Protein 5HXL (pdb70)

Foldseek 3Di:
DEEPEAAADDLDPVVVLQVQQQVQLCVLCVPPQEDDPVCVVVSQVSSQVSSVVVSQVSSADPDPVDGRFKDKDKGKDKAFDDDDDDYYYDDADNHHKDKDKDKDDDDPRHRIIMIMMMIIHTD

Organism: Pyricularia oryzae (strain 70-15 / ATCC MYA-4617 / FGSC 8958) (NCBI:txid242507)

Structure (mmCIF, N/CA/C/O backbone):
data_5HXL
#
_entry.id   5HXL
#
_cell.length_a   72.640
_cell.length_b   72.640
_cell.length_c   46.530
_cell.angle_alpha   90.00
_cell.angle_beta   90.00
_cell.angle_gamma   120.00
#
_symmetry.space_group_name_H-M   'P 3 2 1'
#
loop_
_entity.id
_entity.type
_entity.pdbx_description
1 polymer 'dynein light chain Tctex-1'
2 water water
#
loop_
_atom_site.group_PDB
_atom_site.id
_atom_site.type_symbol
_atom_site.label_atom_id
_atom_site.label_alt_id
_atom_site.label_comp_id
_atom_site.label_asym_id
_atom_site.label_entity_id
_atom_site.label_seq_id
_atom_site.pdbx_PDB_ins_code
_atom_site.Cartn_x
_atom_site.Cartn_y
_atom_site.Cartn_z
_atom_site.occupancy
_atom_site.B_iso_or_equiv
_atom_site.auth_seq_id
_atom_site.auth_comp_id
_atom_site.auth_asym_id
_atom_site.auth_atom_id
_atom_site.pdbx_PDB_model_num
ATOM 1 N N . HIS A 1 1 ? 23.015 103.319 51.061 1.00 38.32 -2 HIS A N 1
ATOM 2 C CA . HIS A 1 1 ? 22.280 104.369 50.359 1.00 31.55 -2 HIS A CA 1
ATOM 3 C C . HIS A 1 1 ? 22.781 105.750 50.722 1.00 42.86 -2 HIS A C 1
ATOM 4 O O . HIS A 1 1 ? 23.228 105.990 51.838 1.00 56.44 -2 HIS A O 1
ATOM 11 N N . HIS A 1 2 ? 22.690 106.663 49.770 1.00 43.08 -1 HIS A N 1
ATOM 12 C CA . HIS A 1 2 ? 23.030 108.047 50.031 1.00 52.15 -1 HIS A CA 1
ATOM 13 C C . HIS A 1 2 ? 22.312 108.975 49.068 1.00 37.73 -1 HIS A C 1
ATOM 14 O O . HIS A 1 2 ? 22.118 108.652 47.888 1.00 26.79 -1 HIS A O 1
ATOM 21 N N . SER A 1 3 ? 21.915 110.128 49.587 1.00 39.82 0 SER A N 1
ATOM 22 C CA . SER A 1 3 ? 21.195 111.091 48.792 1.00 32.13 0 SER A CA 1
ATOM 23 C C . SER A 1 3 ? 22.185 111.965 48.033 1.00 34.06 0 SER A C 1
ATOM 24 O O . SER A 1 3 ? 23.237 112.350 48.557 1.00 35.29 0 SER A O 1
ATOM 27 N N . MET A 1 4 ? 21.846 112.264 46.791 1.00 26.08 1 MET A N 1
ATOM 28 C CA . MET A 1 4 ? 22.621 113.190 45.984 1.00 29.32 1 MET A CA 1
ATOM 29 C C . MET A 1 4 ? 22.082 114.610 46.093 1.00 30.30 1 MET A C 1
ATOM 30 O O . MET A 1 4 ? 22.710 115.547 45.613 1.00 35.41 1 MET A O 1
ATOM 35 N N . ALA A 1 5 ? 20.915 114.763 46.716 1.00 35.76 2 ALA A N 1
ATOM 36 C CA . ALA A 1 5 ? 20.191 116.039 46.704 1.00 35.42 2 ALA A CA 1
ATOM 37 C C . ALA A 1 5 ? 20.050 116.670 48.088 1.00 34.00 2 ALA A C 1
ATOM 38 O O . ALA A 1 5 ? 19.813 115.974 49.069 1.00 30.61 2 ALA A O 1
ATOM 40 N N . ALA A 1 6 ? 20.189 117.996 48.151 1.00 37.63 3 ALA A N 1
ATOM 41 C CA . ALA A 1 6 ? 20.050 118.751 49.403 1.00 38.95 3 ALA A CA 1
ATOM 42 C C . ALA A 1 6 ? 18.616 118.699 49.916 1.00 28.75 3 ALA A C 1
ATOM 43 O O . ALA A 1 6 ? 17.680 118.535 49.123 1.00 31.09 3 ALA A O 1
ATOM 45 N N . GLN A 1 7 ? 18.416 118.856 51.226 1.00 28.08 4 GLN A N 1
ATOM 46 C CA . GLN A 1 7 ? 17.064 118.645 51.757 1.00 30.93 4 GLN A CA 1
ATOM 47 C C . GLN A 1 7 ? 16.683 119.339 53.070 1.00 31.50 4 GLN A C 1
ATOM 48 O O . GLN A 1 7 ? 17.535 119.754 53.849 1.00 29.61 4 GLN A O 1
ATOM 54 N N . GLY A 1 8 ? 15.372 119.438 53.295 1.00 22.05 5 GLY A N 1
ATOM 55 C CA . GLY A 1 8 ? 14.812 120.045 54.491 1.00 26.09 5 GLY A CA 1
ATOM 56 C C . GLY A 1 8 ? 14.673 119.095 55.671 1.00 26.32 5 GLY A C 1
ATOM 57 O O . GLY A 1 8 ? 14.847 117.877 55.529 1.00 26.12 5 GLY A O 1
ATOM 58 N N . PRO A 1 9 ? 14.360 119.650 56.852 1.00 24.44 6 PRO A N 1
ATOM 59 C CA . PRO A 1 9 ? 14.156 118.866 58.071 1.00 27.93 6 PRO A CA 1
ATOM 60 C C . PRO A 1 9 ? 12.917 117.986 57.995 1.00 23.08 6 PRO A C 1
ATOM 61 O O . PRO A 1 9 ? 11.920 118.372 57.389 1.00 23.01 6 PRO A O 1
ATOM 65 N N . SER A 1 10 ? 12.988 116.813 58.611 1.00 19.61 7 SER A N 1
ATOM 66 C CA . SER A 1 10 ? 11.837 115.930 58.698 1.00 23.22 7 SER A CA 1
ATOM 67 C C . SER A 1 10 ? 10.736 116.531 59.572 1.00 23.26 7 SER A C 1
ATOM 68 O O . SER A 1 10 ? 11.025 117.068 60.640 1.00 24.18 7 SER A O 1
ATOM 71 N N . PRO A 1 11 ? 9.470 116.434 59.126 1.00 26.68 8 PRO A N 1
ATOM 72 C CA . PRO A 1 11 ? 8.332 116.885 59.943 1.00 29.30 8 PRO A CA 1
ATOM 73 C C . PRO A 1 11 ? 8.149 116.021 61.191 1.00 29.85 8 PRO A C 1
ATOM 74 O O . PRO A 1 11 ? 7.429 116.381 62.120 1.00 28.36 8 PRO A O 1
ATOM 78 N N . ILE A 1 12 ? 8.818 114.877 61.198 1.00 27.11 9 ILE A N 1
ATOM 79 C CA . ILE A 1 12 ? 8.797 113.968 62.322 1.00 21.38 9 ILE A CA 1
ATOM 8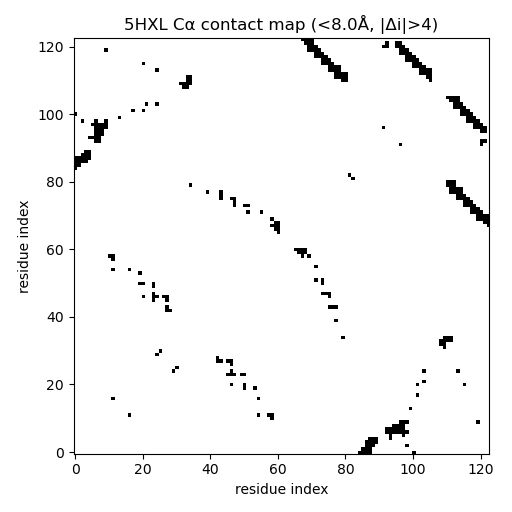0 C C . ILE A 1 12 ? 10.232 113.714 62.757 1.00 19.78 9 ILE A C 1
ATOM 81 O O . ILE A 1 12 ? 11.076 113.423 61.918 1.00 23.30 9 ILE A O 1
ATOM 86 N N . PRO A 1 13 ? 10.516 113.810 64.063 1.00 19.85 10 PRO A N 1
ATOM 87 C CA . PRO A 1 13 ? 11.896 113.598 64.530 1.00 21.32 10 PRO A CA 1
ATOM 88 C C . PRO A 1 13 ? 12.468 112.259 64.053 1.00 21.45 10 PRO A C 1
ATOM 89 O O . PRO A 1 13 ? 11.763 111.253 64.086 1.00 22.96 10 PRO A O 1
ATOM 93 N N . THR A 1 14 ? 13.714 112.244 63.581 1.00 15.58 11 THR A N 1
ATOM 94 C CA . THR A 1 14 ? 14.234 111.025 62.958 1.00 18.23 11 THR A CA 1
ATOM 95 C C . THR A 1 14 ? 14.372 109.869 63.957 1.00 17.99 11 THR A C 1
ATOM 96 O O . THR A 1 14 ? 14.321 108.711 63.564 1.00 20.44 11 THR A O 1
ATOM 100 N N . ASN A 1 15 ? 14.533 110.177 65.242 1.00 18.59 12 ASN A N 1
ATOM 101 C CA . ASN A 1 15 ? 14.522 109.115 66.242 1.00 25.66 12 ASN A CA 1
ATOM 102 C C . ASN A 1 15 ? 13.155 108.425 66.313 1.00 16.66 12 ASN A C 1
ATOM 103 O O . ASN A 1 15 ? 13.094 107.218 66.526 1.00 18.17 12 ASN A O 1
ATOM 108 N N . ARG A 1 16 ? 12.072 109.185 66.138 1.00 15.63 13 ARG A N 1
ATOM 109 C CA . ARG A 1 16 ? 10.720 108.601 66.076 1.00 14.91 13 ARG A CA 1
ATOM 110 C C . ARG A 1 16 ? 10.507 107.783 64.787 1.00 16.00 13 ARG A C 1
ATOM 111 O O . ARG A 1 16 ? 9.931 106.680 64.818 1.00 14.39 13 ARG A O 1
ATOM 119 N N . LEU A 1 17 ? 10.985 108.296 63.658 1.00 12.76 14 LEU A N 1
ATOM 120 C CA . LEU A 1 17 ? 10.931 107.526 62.415 1.00 12.63 14 LEU A CA 1
ATOM 121 C C . LEU A 1 17 ? 11.629 106.161 62.547 1.00 15.62 14 LEU A C 1
ATOM 122 O O . LEU A 1 17 ? 11.107 105.122 62.103 1.00 17.61 14 LEU A O 1
ATOM 127 N N . LYS A 1 18 ? 12.816 106.178 63.141 1.00 13.11 15 LYS A N 1
ATOM 128 C CA . LYS A 1 18 ? 13.576 104.950 63.402 1.00 17.51 15 LYS A CA 1
ATOM 129 C C . LYS A 1 18 ? 12.776 103.951 64.232 1.00 17.32 15 LYS A C 1
ATOM 130 O O . LYS A 1 18 ? 12.766 102.742 63.950 1.00 20.70 15 LYS A O 1
ATOM 136 N N . GLN A 1 19 ? 12.119 104.448 65.272 1.00 16.87 16 GLN A N 1
ATOM 137 C CA . GLN A 1 19 ? 11.307 103.579 66.109 1.00 18.62 16 GLN A CA 1
ATOM 138 C C . GLN A 1 19 ? 10.086 103.039 65.362 1.00 17.22 16 GLN A C 1
ATOM 139 O O . GLN A 1 19 ? 9.704 101.870 65.526 1.00 15.86 16 GLN A O 1
ATOM 145 N N . ILE A 1 20 ? 9.471 103.892 64.549 1.00 16.08 17 ILE A N 1
ATOM 146 C CA . ILE A 1 20 ? 8.299 103.487 63.774 1.00 18.28 17 ILE A CA 1
ATOM 147 C C . ILE A 1 20 ? 8.682 102.361 62.813 1.00 17.77 17 ILE A C 1
ATOM 148 O O . ILE A 1 20 ? 7.988 101.356 62.703 1.00 16.27 17 ILE A O 1
ATOM 153 N N . ALA A 1 21 ? 9.802 102.546 62.129 1.00 14.56 18 ALA A N 1
ATOM 154 C CA . ALA A 1 21 ? 10.257 101.598 61.128 1.00 16.95 18 ALA A CA 1
ATOM 155 C C . ALA A 1 21 ? 10.721 100.293 61.785 1.00 15.77 18 ALA A C 1
ATOM 156 O O . ALA A 1 21 ? 10.440 99.215 61.280 1.00 17.37 18 ALA A O 1
ATOM 158 N N . ALA A 1 22 ? 11.428 100.398 62.906 1.00 14.46 19 ALA A N 1
ATOM 159 C CA . ALA A 1 22 ? 11.961 99.219 63.581 1.00 20.45 19 ALA A CA 1
ATOM 160 C C . ALA A 1 22 ? 10.817 98.380 64.132 1.00 16.36 19 ALA A C 1
ATOM 161 O O . ALA A 1 22 ? 10.838 97.157 64.036 1.00 19.25 19 ALA A O 1
ATOM 163 N N . ASP A 1 23 ? 9.821 99.049 64.703 1.00 16.41 20 ASP A N 1
ATOM 164 C CA . ASP A 1 23 ? 8.645 98.367 65.245 1.00 19.72 20 ASP A CA 1
ATOM 165 C C . ASP A 1 23 ? 7.825 97.733 64.127 1.00 16.80 20 ASP A C 1
ATOM 166 O O . ASP A 1 23 ? 7.340 96.616 64.267 1.00 18.12 20 ASP A O 1
ATOM 171 N N . ALA A 1 24 ? 7.665 98.447 63.017 1.00 17.07 21 ALA A N 1
ATOM 172 C CA . ALA A 1 24 ? 6.940 97.903 61.860 1.00 18.73 21 ALA A CA 1
ATOM 173 C C . ALA A 1 24 ? 7.610 96.637 61.321 1.00 14.58 21 ALA A C 1
ATOM 174 O O . ALA A 1 24 ? 6.944 95.625 61.085 1.00 17.69 21 ALA A O 1
ATOM 176 N N . CYS A 1 25 ? 8.924 96.690 61.141 1.00 14.10 22 CYS A N 1
ATOM 177 C CA . CYS A 1 25 ? 9.685 95.533 60.655 1.00 17.17 22 CYS A CA 1
ATOM 178 C C . CYS A 1 25 ? 9.635 94.360 61.630 1.00 25.56 22 CYS A C 1
ATOM 179 O O . CYS A 1 25 ? 9.461 93.200 61.226 1.00 22.55 22 CYS A O 1
ATOM 182 N N . ASN A 1 26 ? 9.778 94.666 62.914 1.00 17.99 23 ASN A N 1
ATOM 183 C CA . ASN A 1 26 ? 9.691 93.651 63.962 1.00 23.51 23 ASN A CA 1
ATOM 184 C C . ASN A 1 26 ? 8.332 92.948 64.004 1.00 25.23 23 ASN A C 1
ATOM 185 O O . ASN A 1 26 ? 8.261 91.723 64.120 1.00 25.88 23 ASN A O 1
ATOM 190 N N . ASP A 1 27 ? 7.261 93.730 63.919 1.00 22.07 24 ASP A N 1
ATOM 191 C CA . ASP A 1 27 ? 5.897 93.194 63.887 1.00 26.69 24 ASP A CA 1
ATOM 192 C C . ASP A 1 27 ? 5.653 92.299 62.679 1.00 27.66 24 ASP A C 1
ATOM 193 O O . ASP A 1 27 ? 4.974 91.283 62.774 1.00 26.14 24 ASP A O 1
ATOM 198 N N . ALA A 1 28 ? 6.204 92.686 61.537 1.00 23.99 25 ALA A N 1
ATOM 199 C CA . ALA A 1 28 ? 6.001 91.930 60.304 1.00 26.02 25 ALA A CA 1
ATOM 200 C C . ALA A 1 28 ? 6.872 90.665 60.221 1.00 22.47 25 ALA A C 1
ATOM 201 O O . ALA A 1 28 ? 6.360 89.578 59.963 1.00 26.01 25 ALA A O 1
ATOM 203 N N . ILE A 1 29 ? 8.181 90.809 60.424 1.00 20.79 26 ILE A N 1
ATOM 204 C CA . ILE A 1 29 ? 9.128 89.704 60.205 1.00 26.91 26 ILE A CA 1
ATOM 205 C C . ILE A 1 29 ? 9.974 89.294 61.420 1.00 34.65 26 ILE A C 1
ATOM 206 O O . ILE A 1 29 ? 10.894 88.479 61.294 1.00 32.03 26 ILE A O 1
ATOM 211 N N . GLY A 1 30 ? 9.664 89.840 62.590 1.00 33.77 27 GLY A N 1
ATOM 212 C CA . GLY A 1 30 ? 10.411 89.520 63.794 1.00 39.20 27 GLY A CA 1
ATOM 213 C C . GLY A 1 30 ? 10.383 88.051 64.181 1.00 43.77 27 GLY A C 1
ATOM 214 O O . GLY A 1 30 ? 11.356 87.524 64.722 1.00 47.06 27 GLY A O 1
ATOM 215 N N . SER A 1 31 ? 9.270 87.382 63.909 1.00 41.17 28 SER A N 1
ATOM 216 C CA . SER A 1 31 ? 9.134 85.981 64.279 1.00 50.68 28 SER A CA 1
ATOM 217 C C . SER A 1 31 ? 9.502 85.039 63.129 1.00 48.60 28 SER A C 1
ATOM 218 O O . SER A 1 31 ? 9.459 83.826 63.285 1.00 50.90 28 SER A O 1
ATOM 221 N N . ALA A 1 32 ? 9.870 85.603 61.983 1.00 43.29 29 ALA A N 1
ATOM 222 C CA . ALA A 1 32 ? 10.236 84.806 60.817 1.00 39.82 29 ALA A CA 1
ATOM 223 C C . ALA A 1 32 ? 11.65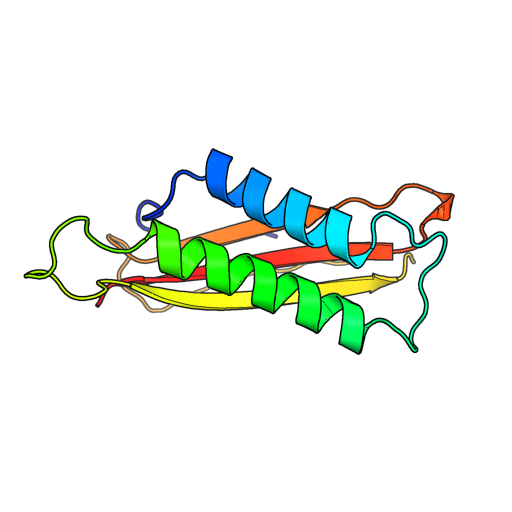8 84.283 60.959 1.00 40.23 29 ALA A C 1
ATOM 224 O O . ALA A 1 32 ? 12.577 85.041 61.250 1.00 40.88 29 ALA A O 1
ATOM 226 N N . GLU A 1 33 ? 11.846 82.991 60.746 1.00 44.82 30 GLU A N 1
ATOM 227 C CA . GLU A 1 33 ? 13.165 82.407 60.921 1.00 44.00 30 GLU A CA 1
ATOM 228 C C . GLU A 1 33 ? 13.940 82.395 59.605 1.00 44.12 30 GLU A C 1
ATOM 229 O O . GLU A 1 33 ? 15.167 82.291 59.598 1.00 48.69 30 GLU A O 1
ATOM 235 N N . PHE A 1 34 ? 13.225 82.500 58.489 1.00 31.23 31 PHE A N 1
ATOM 236 C CA A PHE A 1 34 ? 13.842 82.426 57.167 0.54 30.02 31 PHE A CA 1
ATOM 237 C CA B PHE A 1 34 ? 13.878 82.484 57.189 0.46 29.96 31 PHE A CA 1
ATOM 238 C C . PHE A 1 34 ? 13.154 83.360 56.178 1.00 26.87 31 PHE A C 1
ATOM 239 O O . PHE A 1 34 ? 12.012 83.745 56.380 1.00 25.97 31 PHE A O 1
ATOM 254 N N . TYR A 1 35 ? 13.848 83.665 55.088 1.00 25.71 32 TYR A N 1
ATOM 255 C CA . TYR A 1 35 ? 13.269 84.352 53.947 1.00 27.43 32 TYR A CA 1
ATOM 256 C C . TYR A 1 35 ? 12.282 83.440 53.223 1.00 28.24 32 TYR A C 1
ATOM 257 O O . TYR A 1 35 ? 12.617 82.312 52.863 1.00 29.05 32 TYR A O 1
ATOM 266 N N . ASP A 1 36 ? 11.068 83.912 52.993 1.00 22.94 33 ASP A N 1
ATOM 267 C CA . ASP A 1 36 ? 10.106 83.085 52.256 1.00 24.32 33 ASP A CA 1
ATOM 268 C C . ASP A 1 36 ? 9.483 83.939 51.167 1.00 26.84 33 ASP A C 1
ATOM 269 O O . ASP A 1 36 ? 8.758 84.906 51.444 1.00 21.16 33 ASP A O 1
ATOM 274 N N . HIS A 1 37 ? 9.765 83.591 49.921 1.00 18.33 34 HIS A N 1
ATOM 275 C CA . HIS A 1 37 ? 9.271 84.414 48.829 1.00 28.88 34 HIS A CA 1
ATOM 276 C C . HIS A 1 37 ? 7.735 84.464 48.819 1.00 29.68 34 HIS A C 1
ATOM 277 O O . HIS A 1 37 ? 7.157 85.436 48.351 1.00 30.45 34 HIS A O 1
ATOM 284 N N . ALA A 1 38 ? 7.085 83.437 49.367 1.00 24.83 35 ALA A N 1
ATOM 285 C CA . ALA A 1 38 ? 5.621 83.378 49.401 1.00 25.88 35 ALA A CA 1
ATOM 286 C C . ALA A 1 38 ? 4.994 84.316 50.436 1.00 22.22 35 ALA A C 1
ATOM 287 O O . ALA A 1 38 ? 3.779 84.492 50.461 1.00 28.95 35 ALA A O 1
ATOM 289 N N . LYS A 1 39 ? 5.809 84.898 51.302 1.00 19.95 36 LYS A N 1
ATOM 290 C CA . LYS A 1 39 ? 5.287 85.774 52.343 1.00 21.13 36 LYS A CA 1
ATOM 291 C C . LYS A 1 39 ? 5.757 87.226 52.183 1.00 20.31 36 LYS A C 1
ATOM 292 O O . LYS A 1 39 ? 5.293 88.115 52.910 1.00 17.81 36 LYS A O 1
ATOM 298 N N . THR A 1 40 ? 6.667 87.473 51.245 1.00 17.09 37 THR A N 1
ATOM 299 C CA . THR A 1 40 ? 7.257 88.819 51.123 1.00 16.10 37 THR A CA 1
ATOM 300 C C . THR A 1 40 ? 6.211 89.887 50.825 1.00 20.47 37 THR A C 1
ATOM 301 O O . THR A 1 40 ? 6.325 91.020 51.293 1.00 15.93 37 THR A O 1
ATOM 305 N N . GLU A 1 41 ? 5.196 89.535 50.042 1.00 22.52 38 GLU A N 1
ATOM 306 C CA . GLU A 1 41 ? 4.156 90.502 49.709 1.00 23.17 38 GLU A CA 1
ATOM 307 C C . GLU A 1 41 ? 3.403 90.926 50.970 1.00 21.00 38 GLU A C 1
ATOM 308 O O . GLU A 1 41 ? 3.313 92.117 51.261 1.00 16.26 38 GLU A O 1
ATOM 314 N N . GLN A 1 42 ? 2.883 89.944 51.711 1.00 16.61 39 GLN A N 1
ATOM 315 C CA . GLN A 1 42 ? 2.242 90.182 53.004 1.00 21.44 39 GLN A CA 1
ATOM 316 C C . GLN A 1 42 ? 3.102 90.967 53.985 1.00 17.00 39 GLN A C 1
ATOM 317 O O . GLN A 1 42 ? 2.606 91.864 54.677 1.00 16.95 39 GLN A O 1
ATOM 323 N N . TRP A 1 43 ? 4.381 90.595 54.083 1.00 14.48 40 TRP A N 1
ATOM 324 C CA . TRP A 1 43 ? 5.326 91.317 54.938 1.00 13.31 40 TRP A CA 1
ATOM 325 C C . TRP A 1 43 ? 5.493 92.795 54.553 1.00 14.25 40 TRP A C 1
ATOM 326 O O . TRP A 1 43 ? 5.346 93.675 55.392 1.00 15.74 40 TRP A O 1
ATOM 337 N N . ASN A 1 44 ? 5.815 93.059 53.286 1.00 13.03 41 ASN A N 1
ATOM 338 C CA . ASN A 1 44 ? 5.969 94.417 52.802 1.00 13.15 41 ASN A CA 1
ATOM 339 C C . ASN A 1 44 ? 4.705 95.260 53.003 1.00 16.33 41 ASN A C 1
ATOM 340 O O . ASN A 1 44 ? 4.792 96.429 53.406 1.00 11.85 41 ASN A O 1
ATOM 345 N N . HIS A 1 45 ? 3.545 94.667 52.716 1.00 12.38 42 HIS A N 1
ATOM 346 C CA . HIS A 1 45 ? 2.263 95.359 52.891 1.00 16.79 42 HIS A CA 1
ATOM 347 C C . HIS A 1 45 ? 2.045 95.782 54.329 1.00 20.30 42 HIS A C 1
ATOM 348 O O . HIS A 1 45 ? 1.601 96.902 54.595 1.00 17.48 42 HIS A O 1
ATOM 355 N N . GLN A 1 46 ? 2.325 94.868 55.253 1.00 12.81 43 GLN A N 1
ATOM 356 C CA . GLN A 1 46 ? 2.190 95.176 56.670 1.00 16.46 43 GLN A CA 1
ATOM 357 C C . GLN A 1 46 ? 3.153 96.278 57.103 1.00 15.99 43 GLN A C 1
ATOM 358 O O . GLN A 1 46 ? 2.763 97.200 57.816 1.00 15.70 43 GLN A O 1
ATOM 364 N N . ILE A 1 47 ? 4.409 96.191 56.678 1.00 13.12 44 ILE A N 1
ATOM 365 C CA . ILE A 1 47 ? 5.400 97.211 57.033 1.00 12.67 44 ILE A CA 1
ATOM 366 C C . ILE A 1 47 ? 4.984 98.606 56.554 1.00 14.99 44 ILE A C 1
ATOM 367 O O . ILE A 1 47 ? 4.992 99.578 57.312 1.00 14.09 44 ILE A O 1
ATOM 372 N N . ILE A 1 48 ? 4.612 98.696 55.285 1.00 12.23 45 ILE A N 1
ATOM 373 C CA . ILE A 1 48 ? 4.245 99.969 54.686 1.00 11.15 45 ILE A CA 1
ATOM 374 C C . ILE A 1 48 ? 2.991 100.564 55.310 1.00 11.93 45 ILE A C 1
ATOM 375 O O . ILE A 1 48 ? 2.928 101.773 55.601 1.00 12.22 45 ILE A O 1
ATOM 380 N N . ASN A 1 49 ? 1.982 99.731 55.517 1.00 12.24 46 ASN A N 1
ATOM 381 C CA . ASN A 1 49 ? 0.759 100.254 56.111 1.00 14.53 46 ASN A CA 1
ATOM 382 C C . ASN A 1 49 ? 0.987 100.734 57.524 1.00 11.85 46 ASN A C 1
ATOM 383 O O . ASN A 1 49 ? 0.413 101.737 57.935 1.00 12.21 46 ASN A O 1
ATOM 388 N N . THR A 1 50 ? 1.807 99.993 58.266 1.00 11.30 47 THR A N 1
ATOM 389 C CA . THR A 1 50 ? 2.153 100.374 59.631 1.00 16.34 47 THR A CA 1
ATOM 390 C C . THR A 1 50 ? 2.875 101.720 59.674 1.00 17.18 47 THR A C 1
ATOM 391 O O . THR A 1 50 ? 2.497 102.608 60.432 1.00 16.90 47 THR A O 1
ATOM 395 N N . ILE A 1 51 ? 3.915 101.859 58.862 1.00 10.87 48 ILE A N 1
ATOM 396 C CA . ILE A 1 51 ? 4.695 103.096 58.822 1.00 11.75 48 ILE A CA 1
ATOM 397 C C . ILE A 1 51 ? 3.832 104.264 58.351 1.00 16.23 48 ILE A C 1
ATOM 398 O O . ILE A 1 51 ? 3.812 105.312 58.990 1.00 13.62 48 ILE A O 1
ATOM 403 N N . LEU A 1 52 ? 3.108 104.077 57.248 1.00 13.45 49 LEU A N 1
ATOM 404 C CA . LEU A 1 52 ? 2.270 105.141 56.684 1.00 15.79 49 LEU A CA 1
ATOM 405 C C . LEU A 1 52 ? 1.229 105.643 57.689 1.00 17.05 49 LEU A C 1
ATOM 406 O O . LEU A 1 52 ? 1.038 106.847 57.850 1.00 17.32 49 LEU A O 1
ATOM 411 N N . LYS A 1 53 ? 0.567 104.719 58.375 1.00 18.66 50 LYS A N 1
ATOM 412 C CA . LYS A 1 53 ? -0.438 105.100 59.357 1.00 23.33 50 LYS A CA 1
ATOM 413 C C . LYS A 1 53 ? 0.175 105.950 60.464 1.00 19.59 50 LYS A C 1
ATOM 414 O O . LYS A 1 53 ? -0.417 106.936 60.899 1.00 17.77 50 LYS A O 1
ATOM 420 N N . ALA A 1 54 ? 1.374 105.571 60.893 1.00 16.47 51 ALA A N 1
ATOM 421 C CA . ALA A 1 54 ? 2.086 106.278 61.946 1.00 18.96 51 ALA A CA 1
ATOM 422 C C . ALA A 1 54 ? 2.569 107.651 61.487 1.00 19.02 51 ALA A C 1
ATOM 423 O O . ALA A 1 54 ? 2.450 108.622 62.227 1.00 20.69 51 ALA A O 1
ATOM 425 N N . VAL A 1 55 ? 3.121 107.753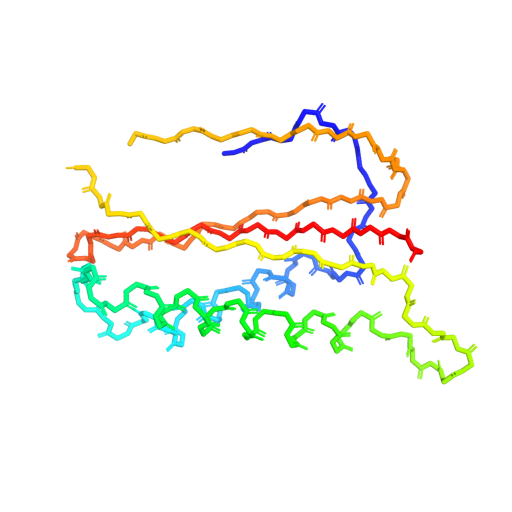 60.279 1.00 14.39 52 VAL A N 1
ATOM 426 C CA . VAL A 1 55 ? 3.672 109.041 59.884 1.00 16.16 52 VAL A CA 1
ATOM 427 C C . VAL A 1 55 ? 2.540 110.000 59.509 1.00 17.27 52 VAL A C 1
ATOM 428 O O . VAL A 1 55 ? 2.651 111.208 59.732 1.00 18.94 52 VAL A O 1
ATOM 432 N N . ILE A 1 56 ? 1.447 109.481 58.964 1.00 18.52 53 ILE A N 1
ATOM 433 C CA . ILE A 1 56 ? 0.301 110.355 58.679 1.00 18.96 53 ILE A CA 1
ATOM 434 C C . ILE A 1 56 ? -0.187 110.990 59.975 1.00 22.28 53 ILE A C 1
ATOM 435 O O . ILE A 1 56 ? -0.375 112.225 60.070 1.00 20.71 53 ILE A O 1
ATOM 440 N N . ALA A 1 57 ? -0.361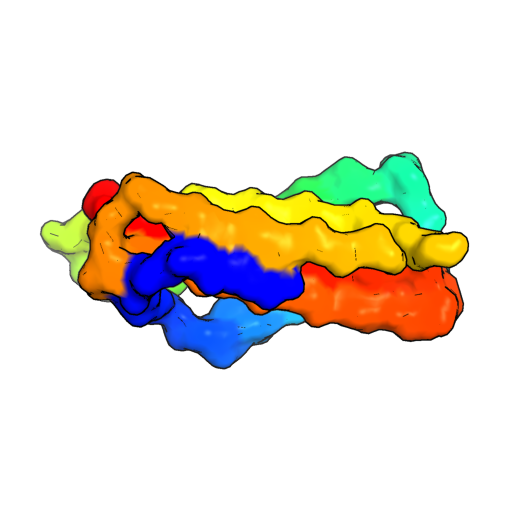 110.138 60.983 1.00 19.20 54 ALA A N 1
ATOM 441 C CA . ALA A 1 57 ? -0.905 110.561 62.274 1.00 25.45 54 ALA A CA 1
ATOM 442 C C . ALA A 1 57 ? -0.037 111.619 62.931 1.00 25.15 54 ALA A C 1
ATOM 443 O O . ALA A 1 57 ? -0.525 112.653 63.393 1.00 27.16 54 ALA A O 1
ATOM 445 N N . GLU A 1 58 ? 1.263 111.365 62.958 1.00 21.44 55 GLU A N 1
ATOM 446 C CA . GLU A 1 58 ? 2.154 112.198 63.738 1.00 30.09 55 GLU A CA 1
ATOM 447 C 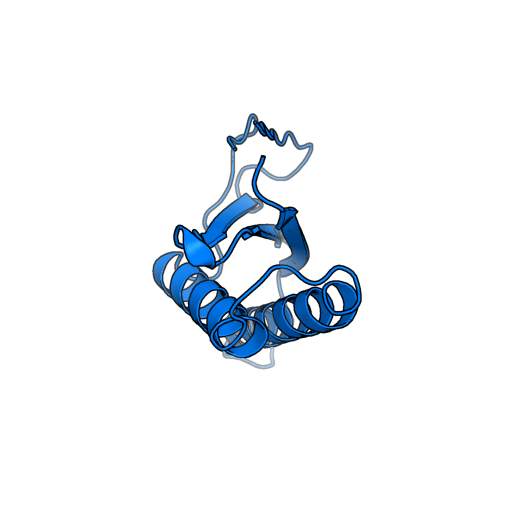C . GLU A 1 58 ? 2.669 113.417 62.970 1.00 31.17 55 GLU A C 1
ATOM 448 O O . GLU A 1 58 ? 3.304 114.293 63.547 1.00 28.60 55 GLU A O 1
ATOM 454 N N . SER A 1 59 ? 2.356 113.501 61.685 1.00 26.48 56 SER A N 1
ATOM 455 C CA . SER A 1 59 ? 2.686 114.704 60.939 1.00 24.63 56 SER A CA 1
ATOM 456 C C . SER A 1 59 ? 1.520 115.690 60.920 1.00 24.76 56 SER A C 1
ATOM 457 O O . SER A 1 59 ? 1.614 116.747 60.318 1.00 30.54 56 SER A O 1
ATOM 460 N N . GLN A 1 60 ? 0.401 115.336 61.535 1.00 28.65 57 GLN A N 1
ATOM 461 C CA . GLN A 1 60 ? -0.759 116.222 61.456 1.00 33.75 57 GLN A CA 1
ATOM 462 C C . GLN A 1 60 ? -0.619 117.405 62.389 1.00 36.26 57 GLN A C 1
ATOM 463 O O . GLN A 1 60 ? -0.262 117.231 63.553 1.00 31.66 57 GLN A O 1
ATOM 469 N N . PRO A 1 61 ? -0.912 118.618 61.879 1.00 32.91 58 PRO A N 1
ATOM 470 C CA . PRO A 1 61 ? -0.922 119.806 62.736 1.00 38.76 58 PRO A CA 1
ATOM 471 C C . PRO A 1 61 ? -1.857 119.575 63.913 1.00 37.45 58 PRO A C 1
ATOM 472 O O . PRO A 1 61 ? -2.858 118.875 63.760 1.00 42.84 58 PRO A O 1
ATOM 476 N N . SER A 1 62 ? -1.523 120.113 65.076 1.00 37.63 59 SER A N 1
ATOM 477 C CA . SER A 1 62 ? -2.365 119.934 66.254 1.00 53.67 59 SER A CA 1
ATOM 478 C C . SER A 1 62 ? -3.758 120.559 66.081 1.00 58.22 59 SER A C 1
ATOM 479 O O . SER A 1 62 ? -4.735 120.078 66.654 1.00 61.64 59 SER A O 1
ATOM 482 N N . ASP A 1 63 ? -3.848 121.620 65.283 1.00 54.70 60 ASP A N 1
ATOM 483 C CA . ASP A 1 63 ? -5.104 122.354 65.125 1.00 58.66 60 ASP A CA 1
ATOM 484 C C . ASP A 1 63 ? -5.856 122.011 63.835 1.00 49.21 60 ASP A C 1
ATOM 485 O O . ASP A 1 63 ? -5.259 121.873 62.768 1.00 42.68 60 ASP A O 1
ATOM 490 N N . SER A 1 64 ? -7.179 121.908 63.939 1.00 50.24 61 SER A N 1
ATOM 491 C CA . SER A 1 64 ? -8.023 121.553 62.799 1.00 48.58 61 SER A CA 1
ATOM 492 C C . SER A 1 64 ? -8.027 122.621 61.705 1.00 43.63 61 SER A C 1
ATOM 493 O O . SER A 1 64 ? -8.374 122.344 60.554 1.00 42.69 61 SER A O 1
ATOM 496 N N . THR A 1 65 ? -7.634 123.840 62.055 1.00 32.49 62 THR A N 1
ATOM 497 C CA . THR A 1 65 ? -7.625 124.921 61.076 1.00 30.27 62 THR A CA 1
ATOM 498 C C . THR A 1 65 ? -6.452 124.816 60.100 1.00 26.23 62 THR A C 1
ATOM 499 O O . THR A 1 65 ? -6.361 125.601 59.157 1.00 28.10 62 THR A O 1
ATOM 503 N N . THR A 1 66 ? -5.542 123.874 60.339 1.00 25.48 63 THR A N 1
ATOM 504 C CA . THR A 1 66 ? -4.422 123.651 59.423 1.00 22.96 63 THR A CA 1
ATOM 505 C C . THR A 1 66 ? -4.413 122.219 58.892 1.00 26.69 63 THR A C 1
ATOM 506 O O . THR A 1 66 ? -4.219 121.276 59.652 1.00 23.96 63 THR A O 1
ATOM 510 N N . PRO A 1 67 ? -4.616 122.063 57.577 1.00 24.35 64 PRO A N 1
ATOM 511 C CA . PRO A 1 67 ? -4.703 120.762 56.907 1.00 20.15 64 PRO A CA 1
ATOM 512 C C . PRO A 1 67 ? -3.315 120.123 56.808 1.00 19.44 64 PRO A C 1
ATOM 513 O O . PRO A 1 67 ? -2.343 120.824 57.034 1.00 18.89 64 PRO A O 1
ATOM 517 N N . PRO A 1 68 ? -3.233 118.816 56.517 1.00 19.83 65 PRO A N 1
ATOM 518 C CA . PRO A 1 68 ? -1.942 118.141 56.321 1.00 22.50 65 PRO A CA 1
ATOM 519 C C . PRO A 1 68 ? -1.024 118.962 55.420 1.00 18.34 65 PRO A C 1
ATOM 520 O O . PRO A 1 68 ? -1.478 119.430 54.388 1.00 17.26 65 PRO A O 1
ATOM 524 N N . GLN A 1 69 ? 0.231 119.150 55.815 1.00 17.30 66 GLN A N 1
ATOM 525 C CA . GLN A 1 69 ? 1.147 119.998 55.069 1.00 16.20 66 GLN A CA 1
ATOM 526 C C . GLN A 1 69 ? 2.183 119.225 54.250 1.00 17.18 66 GLN A C 1
ATOM 527 O O . GLN A 1 69 ? 2.960 119.837 53.516 1.00 20.52 66 GLN A O 1
ATOM 533 N N . PHE A 1 70 ? 2.213 117.904 54.409 1.00 11.86 67 PHE A N 1
ATOM 534 C CA . PHE A 1 70 ? 3.206 117.054 53.741 1.00 12.52 67 PHE A CA 1
ATOM 535 C C . PHE A 1 70 ? 2.566 115.867 53.045 1.00 13.33 67 PHE A C 1
ATOM 536 O O . PHE A 1 70 ? 1.654 115.245 53.581 1.00 20.86 67 PHE A O 1
ATOM 544 N N . LYS A 1 71 ? 3.038 115.571 51.838 1.00 14.35 68 LYS A N 1
ATOM 545 C CA . LYS A 1 71 ? 2.756 114.295 51.195 1.00 10.40 68 LYS A CA 1
ATOM 546 C C . LYS A 1 71 ? 3.855 113.317 51.605 1.00 15.27 68 LYS A C 1
ATOM 547 O O . LYS A 1 71 ? 4.986 113.734 51.891 1.00 12.85 68 LYS A O 1
ATOM 553 N N . PHE A 1 72 ? 3.528 112.028 51.632 1.00 11.29 69 PHE A N 1
ATOM 554 C CA . PHE A 1 72 ? 4.518 110.997 51.932 1.00 14.28 69 PHE A CA 1
ATOM 555 C C . PHE A 1 72 ? 4.481 109.884 50.934 1.00 15.93 69 PHE A C 1
ATOM 556 O O . PHE A 1 72 ? 3.413 109.504 50.459 1.00 15.05 69 PHE A O 1
ATOM 564 N N . ALA A 1 73 ? 5.653 109.344 50.645 1.00 10.94 70 ALA A N 1
ATOM 565 C CA . ALA A 1 73 ? 5.762 108.080 49.959 1.00 15.56 70 ALA A CA 1
ATOM 566 C C . ALA A 1 73 ? 6.656 107.170 50.800 1.00 17.86 70 ALA A C 1
ATOM 567 O O . ALA A 1 73 ? 7.673 107.602 51.323 1.00 16.42 70 ALA A O 1
ATOM 569 N N . VAL A 1 74 ? 6.254 105.913 50.926 1.00 12.03 71 VAL 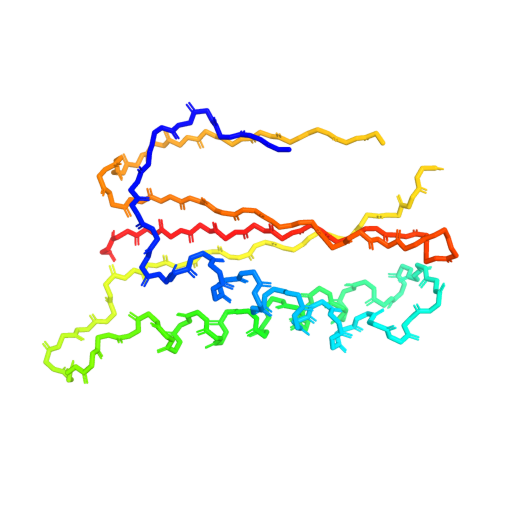A N 1
ATOM 570 C CA . VAL A 1 74 ? 6.997 104.943 51.705 1.00 16.00 71 VAL A CA 1
ATOM 571 C C . VAL A 1 74 ? 7.271 103.712 50.863 1.00 17.78 71 VAL A C 1
ATOM 572 O O . VAL A 1 74 ? 6.333 103.094 50.359 1.00 17.99 71 VAL A O 1
ATOM 576 N N . ASN A 1 75 ? 8.545 103.360 50.719 1.00 17.88 72 ASN A N 1
ATOM 577 C CA . ASN A 1 75 ? 8.937 102.154 50.010 1.00 16.52 72 ASN A CA 1
ATOM 578 C C . ASN A 1 75 ? 9.582 101.161 50.967 1.00 20.99 72 ASN A C 1
ATOM 579 O O . ASN A 1 75 ? 10.341 101.542 51.849 1.00 24.08 72 ASN A O 1
ATOM 584 N N . SER A 1 76 ? 9.251 99.884 50.806 1.00 18.68 73 SER A N 1
ATOM 585 C CA . SER A 1 76 ? 9.841 98.847 51.623 1.00 18.64 73 SER A CA 1
ATOM 586 C C . SER A 1 76 ? 10.366 97.779 50.696 1.00 21.04 73 SER A C 1
ATOM 587 O O . SER A 1 76 ? 9.661 97.357 49.775 1.00 17.25 73 SER A O 1
ATOM 590 N N . THR A 1 77 ? 11.604 97.354 50.927 1.00 19.09 74 THR A N 1
ATOM 591 C CA . THR A 1 77 ? 12.188 96.288 50.123 1.00 22.03 74 THR A CA 1
ATOM 592 C C . THR A 1 77 ? 12.742 95.190 51.006 1.00 18.84 74 THR A C 1
ATOM 593 O O . THR A 1 77 ? 13.480 95.469 51.948 1.00 18.11 74 THR A O 1
ATOM 597 N N . ILE A 1 78 ? 12.371 93.949 50.705 1.00 17.39 75 ILE A N 1
ATOM 598 C CA . ILE A 1 78 ? 12.908 92.786 51.401 1.00 18.53 75 ILE A CA 1
ATOM 599 C C . ILE A 1 78 ? 13.908 92.093 50.493 1.00 25.95 75 ILE A C 1
ATOM 600 O O . ILE A 1 78 ? 13.590 91.746 49.353 1.00 22.85 75 ILE A O 1
ATOM 605 N N . VAL A 1 79 ? 15.128 91.922 50.997 1.00 20.02 76 VAL A N 1
ATOM 606 C CA . VAL A 1 79 ? 16.227 91.433 50.182 1.00 23.79 76 VAL A CA 1
ATOM 607 C C . VAL A 1 79 ? 16.813 90.193 50.786 1.00 23.74 76 VAL A C 1
ATOM 608 O O . VAL A 1 79 ? 17.307 90.226 51.907 1.00 28.52 76 VAL A O 1
ATOM 612 N N . GLN A 1 80 ? 16.749 89.099 50.035 1.00 22.30 77 GLN A N 1
ATOM 613 C CA . GLN A 1 80 ? 17.337 87.833 50.442 1.00 23.02 77 GLN A CA 1
ATOM 614 C C . GLN A 1 80 ? 18.860 87.940 50.455 1.00 25.27 77 GLN A C 1
ATOM 615 O O . GLN A 1 80 ? 19.442 88.531 49.543 1.00 24.20 77 GLN A O 1
ATOM 621 N N . HIS A 1 81 ? 19.497 87.384 51.483 1.00 45.09 78 HIS A N 1
ATOM 622 C CA . HIS A 1 81 ? 20.952 87.451 51.606 1.00 47.00 78 HIS A CA 1
ATOM 623 C C . HIS A 1 81 ? 21.665 86.746 50.459 1.00 57.17 78 HIS A C 1
ATOM 624 O O . HIS A 1 81 ? 21.240 85.680 50.005 1.00 58.71 78 HIS A O 1
ATOM 631 N N . LEU A 1 82 ? 22.763 87.356 50.018 1.00 58.16 79 LEU A N 1
ATOM 632 C CA . LEU A 1 82 ? 23.570 86.853 48.916 1.00 62.74 79 LEU A CA 1
ATOM 633 C C . LEU A 1 82 ? 24.208 85.515 49.266 1.00 64.62 79 LEU A C 1
ATOM 634 O O . LEU A 1 82 ? 23.914 84.495 48.645 1.00 71.15 79 LEU A O 1
ATOM 639 N N . GLY A 1 116 ? 25.283 92.360 48.289 1.00 39.82 113 GLY A N 1
ATOM 640 C CA . GLY A 1 116 ? 25.741 93.244 47.232 1.00 37.64 113 GLY A CA 1
ATOM 641 C C . GLY A 1 116 ? 24.615 94.136 46.732 1.00 34.13 113 GLY A C 1
ATOM 642 O O . GLY A 1 116 ? 23.851 93.775 45.837 1.00 35.93 113 GLY A O 1
ATOM 643 N N . MET A 1 117 ? 24.498 95.312 47.321 1.00 34.04 114 MET A N 1
ATOM 644 C CA . MET A 1 117 ? 23.413 96.204 46.958 1.00 37.01 114 MET A CA 1
ATOM 645 C C . MET A 1 117 ? 23.768 97.652 47.234 1.00 38.44 114 MET A C 1
ATOM 646 O O . MET A 1 117 ? 24.159 97.998 48.349 1.00 42.03 114 MET A O 1
ATOM 651 N N . HIS A 1 118 ? 23.627 98.496 46.221 1.00 24.79 115 HIS A N 1
ATOM 652 C CA . HIS A 1 118 ? 23.905 99.906 46.396 1.00 22.17 115 HIS A CA 1
ATOM 653 C C . HIS A 1 118 ? 22.790 100.745 45.822 1.00 20.66 115 HIS A C 1
ATOM 654 O O . HIS A 1 118 ? 22.331 100.518 44.704 1.00 20.73 115 HIS A O 1
ATOM 661 N N . SER A 1 119 ? 22.351 101.723 46.596 1.00 19.59 116 SER A N 1
ATOM 662 C CA . SER A 1 119 ? 21.221 102.517 46.175 1.00 22.22 116 SER A CA 1
ATOM 663 C C . SER A 1 119 ? 21.587 103.996 46.240 1.00 20.80 116 SER A C 1
ATOM 664 O O . SER A 1 119 ? 22.442 104.401 47.035 1.00 21.17 116 SER A O 1
ATOM 667 N N . ALA A 1 120 ? 20.957 104.796 45.388 1.00 18.74 117 ALA A N 1
ATOM 668 C CA . ALA A 1 120 ? 21.150 106.237 45.430 1.00 20.41 117 ALA A CA 1
ATOM 669 C C . ALA A 1 120 ? 19.859 106.958 45.074 1.00 13.75 117 ALA A C 1
ATOM 670 O O . ALA A 1 120 ? 19.026 106.421 44.362 1.00 14.30 117 ALA A O 1
ATOM 672 N N . THR A 1 121 ? 19.718 108.193 45.547 1.00 13.07 118 THR A N 1
ATOM 673 C CA . THR A 1 121 ? 18.520 108.974 45.276 1.00 12.98 118 THR A CA 1
ATOM 674 C C . THR A 1 121 ? 18.887 110.410 44.916 1.00 15.27 118 THR A C 1
ATOM 675 O O . THR A 1 121 ? 19.735 111.030 45.568 1.00 15.56 118 THR A O 1
ATOM 679 N N . GLY A 1 122 ? 18.251 110.922 43.874 1.00 14.20 119 GLY A N 1
ATOM 680 C CA . GLY A 1 122 ? 18.389 112.307 43.477 1.00 14.33 119 GLY A CA 1
ATOM 681 C C . GLY A 1 122 ? 17.000 112.910 43.396 1.00 17.44 119 GLY A C 1
ATOM 682 O O . GLY A 1 122 ? 16.012 112.193 43.397 1.00 16.06 119 GLY A O 1
ATOM 683 N N . ALA A 1 123 ? 16.903 114.234 43.344 1.00 10.18 120 ALA A N 1
ATOM 684 C CA . ALA A 1 123 ? 15.577 114.839 43.331 1.00 13.17 120 ALA A CA 1
ATOM 685 C C . ALA A 1 123 ? 15.542 116.217 42.691 1.00 20.09 120 ALA A C 1
ATOM 686 O O . ALA A 1 123 ? 16.544 116.914 42.615 1.00 14.44 120 ALA A O 1
ATOM 688 N N . PHE A 1 124 ? 14.342 116.596 42.277 1.00 12.31 121 PHE A N 1
ATOM 689 C CA . PHE A 1 124 ? 14.036 117.918 41.778 1.00 17.03 121 PHE A CA 1
ATOM 690 C C . PHE A 1 124 ? 12.901 118.366 42.669 1.00 15.82 121 PHE A C 1
ATOM 691 O O . PHE A 1 124 ? 11.740 118.050 42.403 1.00 16.17 121 PHE A O 1
ATOM 699 N N . TRP A 1 125 ? 13.236 119.007 43.786 1.00 16.53 122 TRP A N 1
ATOM 700 C CA . TRP A 1 125 ? 12.198 119.347 44.766 1.00 17.28 122 TRP A CA 1
ATOM 701 C C . TRP A 1 125 ? 12.549 120.626 45.509 1.00 17.21 122 TRP A C 1
ATOM 702 O O . TRP A 1 125 ? 13.422 121.386 45.083 1.00 15.47 122 TRP A O 1
ATOM 713 N N . ASN A 1 126 ? 11.884 120.858 46.637 1.00 14.00 123 ASN A N 1
ATOM 714 C CA . ASN A 1 126 ? 12.148 122.059 47.427 1.00 15.15 123 ASN A CA 1
ATOM 715 C C . ASN A 1 126 ? 13.164 121.708 48.507 1.00 15.21 123 ASN A C 1
ATOM 716 O O . ASN A 1 126 ? 12.832 121.046 49.482 1.00 14.73 123 ASN A O 1
ATOM 721 N N . ASP A 1 127 ? 14.399 122.179 48.340 1.00 15.44 124 ASP A N 1
ATOM 722 C CA . ASP A 1 127 ? 15.494 121.794 49.231 1.00 20.47 124 ASP A CA 1
ATOM 723 C C . ASP A 1 127 ? 15.320 122.326 50.653 1.00 22.38 124 ASP A C 1
ATOM 724 O O . ASP A 1 127 ? 15.987 121.865 51.581 1.00 24.62 124 ASP A O 1
ATOM 729 N N . LYS A 1 128 ? 14.433 123.302 50.837 1.00 17.70 125 LYS A N 1
ATOM 730 C CA . LYS A 1 128 ? 14.190 123.844 52.177 1.00 17.98 125 LYS A CA 1
ATOM 731 C C . LYS A 1 128 ? 13.221 122.997 53.003 1.00 19.73 125 LYS A C 1
ATOM 732 O O . LYS A 1 128 ? 13.205 123.082 54.243 1.00 18.47 125 LYS A O 1
ATOM 738 N N . THR A 1 129 ? 12.382 122.213 52.328 1.00 18.46 126 THR A N 1
ATOM 739 C CA . THR A 1 129 ? 11.279 121.541 53.018 1.00 17.07 126 THR A CA 1
ATOM 740 C C . THR A 1 129 ? 11.157 120.041 52.755 1.00 16.45 126 THR A C 1
ATOM 741 O O . THR A 1 129 ? 10.616 119.319 53.584 1.00 18.87 126 THR A O 1
ATOM 745 N N . ASP A 1 130 ? 11.644 119.574 51.611 1.00 15.41 127 ASP A N 1
ATOM 746 C CA . ASP A 1 130 ? 11.421 118.177 51.211 1.00 15.04 127 ASP A CA 1
ATOM 747 C C . ASP A 1 130 ? 12.627 117.312 51.548 1.00 15.11 127 ASP A C 1
ATOM 748 O O . ASP A 1 130 ? 13.730 117.813 51.683 1.00 18.56 127 ASP A O 1
ATOM 753 N N . GLY A 1 131 ? 12.431 116.008 51.695 1.00 10.10 128 GLY A N 1
ATOM 754 C CA . GLY A 1 131 ? 13.566 115.166 52.018 1.00 10.18 128 GLY A CA 1
ATOM 755 C C . GLY A 1 131 ? 13.251 113.701 52.069 1.00 11.26 128 GLY A C 1
ATOM 756 O O . GLY A 1 131 ? 12.126 113.267 51.796 1.00 11.65 128 GLY A O 1
ATOM 757 N N . MET A 1 132 ? 14.265 112.938 52.439 1.00 14.32 129 MET A N 1
ATOM 758 C CA . MET A 1 132 ? 14.139 111.502 52.517 1.00 15.02 129 MET A CA 1
ATOM 759 C C . MET A 1 132 ? 14.872 110.992 53.734 1.00 18.32 129 MET A C 1
ATOM 760 O O . MET A 1 132 ? 15.751 111.668 54.269 1.00 17.22 129 MET A O 1
ATOM 765 N N . TRP A 1 133 ? 14.499 109.794 54.156 1.00 15.73 130 TRP A N 1
ATOM 766 C CA . TRP A 1 133 ? 15.126 109.132 55.283 1.00 19.47 130 TRP A CA 1
ATOM 767 C C . TRP A 1 133 ? 15.085 107.630 54.994 1.00 16.61 130 TRP A C 1
ATOM 768 O O . TRP A 1 133 ? 14.104 107.112 54.444 1.00 13.82 130 TRP A O 1
ATOM 779 N N . THR A 1 134 ? 16.173 106.935 55.300 1.00 15.93 131 THR A N 1
ATOM 780 C CA . THR A 1 134 ? 16.248 105.513 54.999 1.00 16.87 131 THR A CA 1
ATOM 781 C C . THR A 1 134 ? 16.594 104.717 56.239 1.00 18.86 131 THR A C 1
ATOM 782 O O . THR A 1 134 ? 17.244 105.217 57.152 1.00 21.24 131 THR A O 1
ATOM 786 N N . TYR A 1 135 ? 16.172 103.462 56.251 1.00 18.00 132 TYR A N 1
ATOM 787 C CA . TYR A 1 135 ? 16.362 102.612 57.404 1.00 17.52 132 TYR A CA 1
ATOM 788 C C . TYR A 1 135 ? 16.693 101.206 56.933 1.00 15.42 132 TYR A C 1
ATOM 789 O O . TYR A 1 135 ? 16.077 100.701 56.006 1.00 18.68 132 TYR A O 1
ATOM 798 N N . LYS A 1 136 ? 17.679 100.585 57.555 1.00 17.36 133 LYS A N 1
ATOM 799 C CA . LYS A 1 136 ? 17.963 99.179 57.290 1.00 20.57 133 LYS A CA 1
ATOM 800 C C . LYS A 1 136 ? 17.710 98.353 58.541 1.00 23.39 133 LYS A C 1
ATOM 801 O O . LYS A 1 136 ? 18.256 98.633 59.607 1.00 22.78 133 LYS A O 1
ATOM 807 N N . HIS A 1 137 ? 16.865 97.340 58.406 1.00 20.82 134 HIS A N 1
ATOM 808 C CA . HIS A 1 137 ? 16.597 96.395 59.479 1.00 25.99 134 HIS A CA 1
ATOM 809 C C . HIS A 1 137 ? 17.495 95.177 59.214 1.00 35.84 134 HIS A C 1
ATOM 810 O O . HIS A 1 137 ? 17.183 94.361 58.349 1.00 39.25 134 HIS A O 1
ATOM 817 N N . GLU A 1 138 ? 18.623 95.074 59.904 1.00 54.56 135 GLU A N 1
ATOM 818 C CA . GLU A 1 138 ? 19.569 94.022 59.562 1.00 62.10 135 GLU A CA 1
ATOM 819 C C . GLU A 1 138 ? 19.128 92.694 60.149 1.00 60.38 135 GLU A C 1
ATOM 820 O O . GLU A 1 138 ? 18.875 92.575 61.351 1.00 64.96 135 GLU A O 1
ATOM 826 N N . GLY A 1 139 ? 18.997 91.701 59.275 1.00 51.06 136 GLY A N 1
ATOM 827 C CA . GLY A 1 139 ? 18.676 90.353 59.707 1.00 59.12 136 GLY A CA 1
ATOM 828 C C . GLY A 1 139 ? 19.940 89.663 60.168 1.00 71.43 136 GLY A C 1
ATOM 829 O O . GLY A 1 139 ? 21.018 89.898 59.621 1.00 77.34 136 GLY A O 1
ATOM 830 N N . ASP A 1 140 ? 19.816 88.820 61.186 1.00 74.47 137 ASP A N 1
ATOM 831 C CA . ASP A 1 140 ? 20.963 88.062 61.671 1.00 80.33 137 ASP A CA 1
ATOM 832 C C . ASP A 1 140 ? 21.359 86.991 60.664 1.00 76.16 137 ASP A C 1
ATOM 833 O O . ASP A 1 140 ? 20.779 86.896 59.581 1.00 67.74 137 ASP A O 1
ATOM 838 N N . GLU A 1 141 ? 22.355 86.193 61.030 1.00 83.99 138 GLU A N 1
ATOM 839 C CA . GLU A 1 141 ? 22.823 85.093 60.194 1.00 84.92 138 GLU A CA 1
ATOM 840 C C . GLU A 1 141 ? 21.688 84.198 59.696 1.00 82.46 138 GLU A C 1
ATOM 841 O O . GLU A 1 141 ? 21.492 84.048 58.489 1.00 78.96 138 GLU A O 1
ATOM 847 N N . SER A 1 142 ? 20.931 83.629 60.631 1.00 83.85 139 SER A N 1
ATOM 848 C CA . SER A 1 142 ? 19.907 82.640 60.302 1.00 80.28 139 SER A CA 1
ATOM 849 C C . SER A 1 142 ? 18.713 83.233 59.557 1.00 71.71 139 SER A C 1
ATOM 850 O O . SER A 1 142 ? 17.993 82.510 58.869 1.00 71.83 139 SER A O 1
ATOM 853 N N . LYS A 1 143 ? 18.510 84.540 59.698 1.00 64.37 140 LYS A N 1
ATOM 854 C CA . LYS A 1 143 ? 17.382 85.218 59.073 1.00 57.53 140 LYS A CA 1
ATOM 855 C C . LYS A 1 143 ? 17.379 85.056 57.553 1.00 57.07 140 LYS A C 1
ATOM 856 O O . LYS A 1 143 ? 16.372 84.661 56.963 1.00 56.75 140 LYS A O 1
ATOM 862 N N . GLY A 1 144 ? 18.504 85.373 56.922 1.00 46.32 141 GLY A N 1
ATOM 863 C CA . GLY A 1 144 ? 18.635 85.226 55.485 1.00 43.32 141 GLY A CA 1
ATOM 864 C C . GLY A 1 144 ? 17.970 86.324 54.668 1.00 39.60 141 GLY A C 1
ATOM 865 O O . GLY A 1 144 ? 17.714 86.147 53.476 1.00 34.96 141 GLY A O 1
ATOM 866 N N . MET A 1 145 ? 17.696 87.461 55.299 1.00 29.90 142 MET A N 1
ATOM 867 C CA . MET A 1 145 ? 17.120 88.590 54.588 1.00 32.24 142 MET A CA 1
ATOM 868 C C . MET A 1 145 ? 17.316 89.909 55.320 1.00 34.69 142 MET A C 1
ATOM 869 O O . MET A 1 145 ? 17.382 89.963 56.549 1.00 33.87 142 MET A O 1
ATOM 874 N N . ASP A 1 146 ? 17.391 90.979 54.542 1.00 27.96 1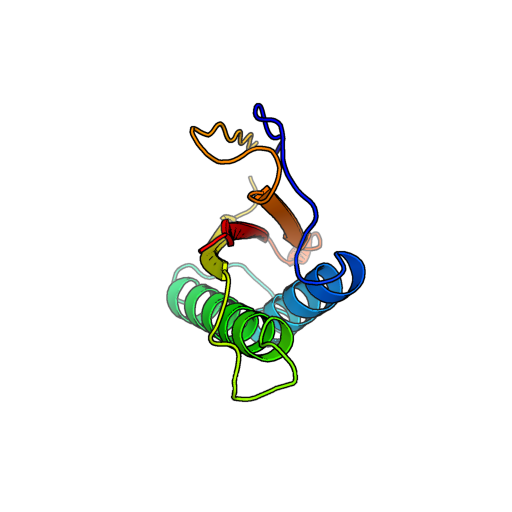43 ASP A N 1
ATOM 875 C CA . ASP A 1 146 ? 17.384 92.314 55.098 1.00 27.52 143 ASP A CA 1
ATOM 876 C C . ASP A 1 146 ? 16.110 93.026 54.672 1.00 27.41 143 ASP A C 1
ATOM 877 O O . ASP A 1 146 ? 15.501 92.685 53.652 1.00 23.37 143 ASP A O 1
ATOM 882 N N . VAL A 1 147 ? 15.708 93.999 55.480 1.00 20.77 144 VAL A N 1
ATOM 883 C CA . VAL A 1 147 ? 14.627 94.911 55.127 1.00 19.48 144 VAL A CA 1
ATOM 884 C C . VAL A 1 147 ? 15.175 96.324 55.031 1.00 19.91 144 VAL A C 1
ATOM 885 O O . VAL A 1 147 ? 15.809 96.820 55.961 1.00 20.89 144 VAL A O 1
ATOM 889 N N . VAL A 1 148 ? 14.928 96.969 53.900 1.00 17.83 145 VAL A N 1
ATOM 890 C CA . VAL A 1 148 ? 15.296 98.361 53.714 1.00 16.59 145 VAL A CA 1
ATOM 891 C C . VAL A 1 148 ? 14.039 99.205 53.514 1.00 15.91 145 VAL A C 1
ATOM 892 O O . VAL A 1 148 ? 13.189 98.867 52.695 1.00 21.15 145 VAL A O 1
ATOM 896 N N . VAL A 1 149 ? 13.940 100.300 54.268 1.00 15.37 146 VAL A N 1
ATOM 897 C CA . VAL A 1 149 ? 12.782 101.190 54.228 1.00 16.61 146 VAL A CA 1
ATOM 898 C C . VAL A 1 149 ? 13.249 102.585 53.800 1.00 15.37 146 VAL A C 1
ATOM 899 O O . VAL A 1 149 ? 14.312 103.044 54.213 1.00 16.11 146 VAL A O 1
ATOM 903 N N . MET A 1 150 ? 12.462 103.244 52.963 1.00 15.34 147 MET A N 1
ATOM 904 C CA . MET A 1 150 ? 12.737 104.633 52.635 1.00 16.54 147 MET A CA 1
ATOM 905 C C . MET A 1 150 ? 11.453 105.436 52.663 1.00 18.92 147 MET A C 1
ATOM 906 O O . MET A 1 150 ? 10.392 104.983 52.209 1.00 17.04 147 MET A O 1
ATOM 911 N N . LEU A 1 151 ? 11.553 106.614 53.252 1.00 16.18 148 LEU A N 1
ATOM 912 C CA . LEU A 1 151 ? 10.425 107.519 53.398 1.00 16.09 148 LEU A CA 1
ATOM 913 C C . LEU A 1 151 ? 10.818 108.826 52.727 1.00 19.14 148 LEU A C 1
ATOM 914 O O . LEU A 1 151 ? 11.922 109.323 52.947 1.00 12.61 148 LEU A O 1
ATOM 919 N N . ILE A 1 152 ? 9.933 109.340 51.880 1.00 13.81 149 ILE A N 1
ATOM 920 C CA . ILE A 1 152 ? 10.093 110.645 51.253 1.00 11.62 149 ILE A CA 1
ATOM 921 C C . ILE A 1 152 ? 8.985 111.554 51.790 1.00 13.07 149 ILE A C 1
ATOM 922 O O . ILE A 1 152 ? 7.839 111.121 51.882 1.00 12.99 149 ILE A O 1
ATOM 927 N N . TRP A 1 153 ? 9.317 112.787 52.170 1.00 13.66 150 TRP A N 1
ATOM 928 C CA . TRP A 1 153 ? 8.285 113.773 52.486 1.00 16.34 150 TRP A CA 1
ATOM 929 C C . TRP A 1 153 ? 8.387 114.975 51.559 1.00 13.08 150 TRP A C 1
ATOM 930 O O . TRP A 1 153 ? 9.477 115.420 51.208 1.00 12.14 150 TRP A O 1
ATOM 941 N N . ILE A 1 154 ? 7.230 115.479 51.154 1.00 15.04 151 ILE A N 1
ATOM 942 C CA . ILE A 1 154 ? 7.142 116.554 50.187 1.00 11.70 151 ILE A CA 1
ATOM 943 C C . ILE A 1 154 ? 6.168 117.590 50.714 1.00 18.26 151 ILE A C 1
ATOM 944 O O . ILE A 1 154 ? 5.006 117.283 50.924 1.00 12.75 151 ILE A O 1
ATOM 949 N N . ALA A 1 155 ? 6.648 118.810 50.941 1.00 12.75 152 ALA A N 1
ATOM 950 C CA . ALA A 1 155 ? 5.816 119.867 51.497 1.00 22.39 152 ALA A CA 1
ATOM 951 C C . ALA A 1 155 ? 4.733 120.281 50.523 1.00 29.49 152 ALA A C 1
ATOM 952 O O . ALA A 1 155 ? 4.968 120.363 49.316 1.00 27.37 152 ALA A O 1
ATOM 954 N N . VAL A 1 156 ? 3.556 120.542 51.092 1.00 36.89 153 VAL A N 1
ATOM 955 C CA . VAL A 1 156 ? 2.388 121.091 50.411 1.00 51.36 153 VAL A CA 1
ATOM 956 C C . VAL A 1 156 ? 1.869 120.143 49.342 1.00 56.07 153 VAL A C 1
ATOM 957 O O . VAL A 1 156 ? 1.021 119.296 49.630 1.00 59.12 153 VAL A O 1
#

Radius of gyration: 15.5 Å; Cα contacts (8 Å, |Δi|>4): 194; chains: 1; bounding box: 34×42×24 Å

Secondary structure (DSSP, 8-state):
-EE-S--PPPSS-HHHHHHHHHHHHHHHHTT--S--TTTHHHHHHHHHHHHHHHHHHHTS-SSTTS---EEEEEEEEEEE------EE---S-TTT-EEEEEEE---TTT-EEEEEEEEEEE-

Sequence (123 aa):
HHSMAAQGPSPIPTNRLKQIAADACNDAIGSAEFFYDHAKTEQWNHQIINTILKAVIAESQPSDSTTPPQFKFAVNSTIVQHLGMHSATGAFWNDKTDGMWTYKHEGDESKGMDVVVMLIWIAV

Solvent-accessible surface area: 7639 Å² total; per-residue (Å²): 88,90,50,148,22,71,76,5,108,28,42,3,86,73,100,76,3,114,93,6,0,23,69,0,0,74,99,11,4,40,118,19,109,133,60,54,144,68,81,27,120,105,13,32,100,82,0,45,94,47,5,54,161,18,0,84,62,77,17,64,40,127,65,121,120,48,85,89,69,54,140,37,60,21,78,9,57,20,41,108,72,204,106,104,140,55,55,25,46,48,213,50,76,78,173,44,5,0,12,41,49,36,110,29,146,10,80,168,63,28,19,2,23,0,36,0,45,2,31,3,59,27,138

InterPro domains:
  IPR005334 Dynein light chain Tctex-1-like [PF03645] (14-148)
  IPR005334 Dynein light chain Tctex-1-like [PTHR21255] (9-151)
  IPR038586 Tctex-1-like superfamily [G3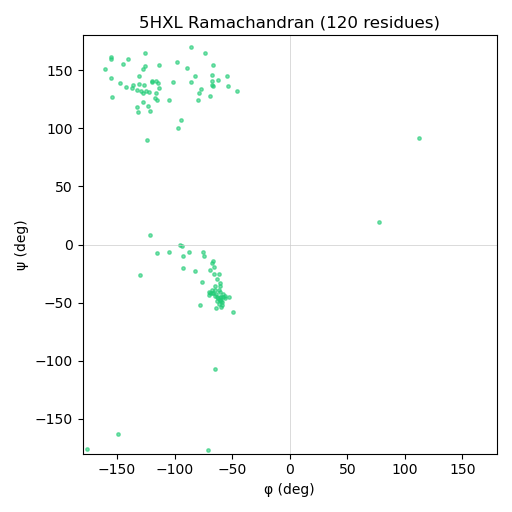DSA:3.30.1140.40] (12-153)

B-factor: mean 30.45, std 17.47, range [7.71, 108.62]

Nearest PDB structures (foldseek):
  5hxl-assembly1_A-2  TM=1.008E+00  e=1.743E-27  Pyricularia oryzae 70-15
  5hyc-assembly1_A  TM=9.851E-01  e=3.659E-22  Pyricularia oryzae 70-15
  5hyc-assembly1_B  TM=9.543E-01  e=5.480E-22  Pyricularia oryzae 70-15
  2pg1-assembly1_G  TM=8.887E-01  e=4.311E-09  Drosophila melanogaster
  8bwy-assembly1_O  TM=7.476E-01  e=2.958E-06  Chlamydomonas reinhardtii